Protein AF-A0A1X7TWP0-F1 (afdb_monomer)

Organism: Amphimedon queenslandica (NCBI:txid400682)

Sequence (69 aa):
VDGEQKVDTKFVTDTGINLLETAAPDPAKYALALMDAIFSNAEMANCCSKASKRTTRPGLDSEKVKLLE

Secondary structure (DSSP, 8-state):
--------GGGB-TTS-BGGG---SSHHHHHHHHHHHHS-HHHHHH-BSS--TT-SSPBPPHHHHGGG-

Nearest PDB structures (foldseek):
  8yzt-assembly1_C  TM=7.414E-01  e=2.689E+00  Homo sapiens
  1u3m-assembly1_A  TM=2.271E-01  e=6.469E+00  Gallus gallus

Mean predicted aligned error: 8.79 Å

Foldseek 3Di:
DDPPPPQPCLQQEPVRDRLVPQDDPDPVVNLVVLCVRLDPPCCVVQADCDDDPVDPGHHDDPSSVVSVD

Solvent-accessible surface area (backbone atoms only — not comparable to full-atom values): 4440 Å² total; per-residue (Å²): 135,85,74,79,76,77,74,59,68,88,47,40,32,98,84,68,46,49,57,85,74,63,79,53,99,41,75,69,55,33,55,50,51,51,46,59,54,68,37,54,72,68,49,67,75,53,34,32,92,58,64,43,99,90,47,93,40,50,40,51,58,67,73,63,52,57,77,78,111

Structure (mmCIF, N/CA/C/O backbone):
data_AF-A0A1X7TWP0-F1
#
_entry.id   AF-A0A1X7TWP0-F1
#
loop_
_atom_site.group_PDB
_atom_site.id
_atom_site.type_symbol
_atom_site.label_atom_id
_atom_site.label_alt_id
_atom_site.label_comp_id
_atom_site.label_asym_id
_atom_site.label_entity_id
_atom_site.label_seq_id
_atom_site.pdbx_PDB_ins_code
_atom_site.Cartn_x
_atom_site.Cartn_y
_atom_site.Cartn_z
_atom_site.occupancy
_atom_site.B_iso_or_equiv
_atom_site.auth_seq_id
_atom_site.auth_comp_id
_atom_site.auth_asym_id
_atom_site.auth_atom_id
_atom_site.pdbx_PDB_model_num
ATOM 1 N N . VAL A 1 1 ? -26.906 7.721 20.135 1.00 39.44 1 VAL A N 1
ATOM 2 C CA . VAL A 1 1 ? -25.618 8.427 19.914 1.00 39.44 1 VAL A CA 1
ATOM 3 C C . VAL A 1 1 ? -25.174 8.034 18.533 1.00 39.44 1 VAL A C 1
ATOM 5 O O . VAL A 1 1 ? -24.367 7.136 18.349 1.00 39.44 1 VAL A O 1
ATOM 8 N N . ASP A 1 2 ? -25.832 8.632 17.558 1.00 45.84 2 ASP A N 1
ATOM 9 C CA . ASP A 1 2 ? -25.732 8.242 16.164 1.00 45.84 2 ASP A CA 1
ATOM 10 C C . ASP A 1 2 ? -24.589 9.060 15.582 1.00 45.84 2 ASP A C 1
ATOM 12 O O . ASP A 1 2 ? -24.764 10.145 15.035 1.00 45.84 2 ASP A O 1
ATOM 16 N N . GLY A 1 3 ? -23.374 8.592 15.868 1.00 49.94 3 GLY A N 1
ATOM 17 C CA . GLY A 1 3 ? -22.179 9.102 15.228 1.00 49.94 3 GLY A CA 1
ATOM 18 C C . GLY A 1 3 ? -22.202 8.631 13.786 1.00 49.94 3 GLY A C 1
ATOM 19 O O . GLY A 1 3 ? -21.808 7.501 13.515 1.00 49.94 3 GLY A O 1
ATOM 20 N N . GLU A 1 4 ? -22.677 9.477 12.874 1.00 48.72 4 GLU A N 1
ATOM 21 C CA . GLU A 1 4 ? -22.345 9.361 11.457 1.00 48.72 4 GLU A CA 1
ATOM 22 C C . GLU A 1 4 ? -20.818 9.271 11.353 1.00 48.72 4 GLU A C 1
ATOM 24 O O . GLU A 1 4 ? -20.102 10.269 11.471 1.00 48.72 4 GLU A O 1
ATOM 29 N N . GLN A 1 5 ? -20.298 8.056 11.175 1.00 55.94 5 GLN A N 1
ATOM 30 C CA . GLN A 1 5 ? -18.949 7.876 10.673 1.00 55.94 5 GLN A CA 1
ATOM 31 C C . GLN A 1 5 ? -18.985 8.408 9.246 1.00 55.94 5 GLN A C 1
ATOM 33 O O . GLN A 1 5 ? -19.453 7.740 8.326 1.00 55.94 5 GLN A O 1
ATOM 38 N N . LYS A 1 6 ? -18.543 9.655 9.066 1.00 51.75 6 LYS A N 1
ATOM 39 C CA . LYS A 1 6 ? -18.142 10.147 7.753 1.00 51.75 6 LYS A CA 1
ATOM 40 C C . LYS A 1 6 ? -17.068 9.193 7.253 1.00 51.75 6 LYS A C 1
ATOM 42 O O . LYS A 1 6 ? -15.923 9.260 7.689 1.00 51.75 6 LYS A O 1
ATOM 47 N N . VAL A 1 7 ? -17.464 8.267 6.389 1.00 54.94 7 VAL A N 1
ATOM 48 C CA . VAL A 1 7 ? -16.526 7.431 5.656 1.00 54.94 7 VAL A CA 1
ATO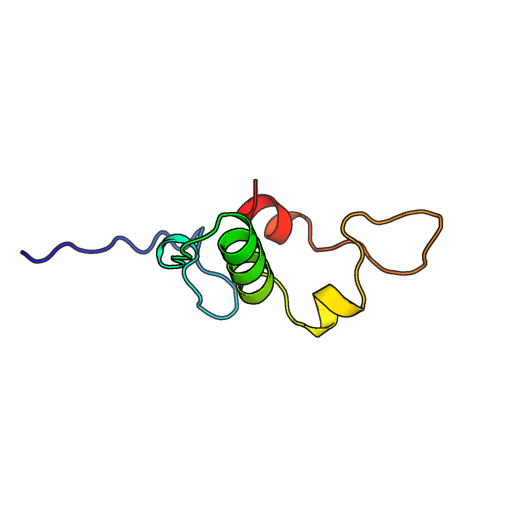M 49 C C . VAL A 1 7 ? -15.829 8.378 4.692 1.00 54.94 7 VAL A C 1
ATOM 51 O O . VAL A 1 7 ? -16.380 8.739 3.652 1.00 54.94 7 VAL A O 1
ATOM 54 N N . ASP A 1 8 ? -14.656 8.872 5.082 1.00 61.44 8 ASP A N 1
ATOM 55 C CA . ASP A 1 8 ? -13.791 9.616 4.178 1.00 61.44 8 ASP A CA 1
ATOM 56 C C . ASP A 1 8 ? -13.410 8.652 3.050 1.00 61.44 8 ASP A C 1
ATOM 58 O O . ASP A 1 8 ? -12.537 7.796 3.198 1.00 61.44 8 ASP A O 1
ATOM 62 N N . THR A 1 9 ? -14.083 8.780 1.905 1.00 67.56 9 THR A N 1
ATOM 63 C CA . THR A 1 9 ? -13.891 7.915 0.728 1.00 67.56 9 THR A CA 1
ATOM 64 C C . THR A 1 9 ? -12.455 7.936 0.213 1.00 67.56 9 THR A C 1
ATOM 66 O O . THR A 1 9 ? -12.057 7.060 -0.542 1.00 67.56 9 THR A O 1
ATOM 69 N N . LYS A 1 10 ? -11.658 8.918 0.645 1.00 72.56 10 LYS A N 1
ATOM 70 C CA . LYS A 1 10 ? -10.222 9.010 0.391 1.00 72.56 10 LYS A CA 1
ATOM 71 C C . LYS A 1 10 ? -9.424 7.845 0.993 1.00 72.56 10 LYS A C 1
ATOM 73 O O . LYS A 1 10 ? -8.397 7.483 0.433 1.00 72.56 10 LYS A O 1
ATOM 78 N N . PHE A 1 11 ? -9.871 7.282 2.115 1.00 73.62 11 PHE A N 1
ATOM 79 C CA . PHE A 1 11 ? -9.200 6.174 2.809 1.00 73.62 11 PHE A CA 1
ATOM 80 C C . PHE A 1 11 ? -9.872 4.823 2.552 1.00 73.62 11 PHE A C 1
ATOM 82 O O . PHE A 1 11 ? -9.554 3.841 3.218 1.00 73.62 11 PHE A O 1
ATOM 89 N N . VAL A 1 12 ? -10.805 4.768 1.602 1.00 81.88 12 VAL A N 1
ATOM 90 C CA . VAL A 1 12 ? -11.428 3.524 1.161 1.00 81.88 12 VAL A CA 1
ATOM 91 C C . VAL A 1 12 ? -10.658 3.017 -0.050 1.00 81.88 12 VAL A C 1
ATOM 93 O O . VAL A 1 12 ? -10.511 3.712 -1.052 1.00 81.88 12 VAL A O 1
ATOM 96 N N . THR A 1 13 ? -10.126 1.809 0.068 1.00 79.69 13 THR A N 1
ATOM 97 C CA . THR A 1 13 ? -9.414 1.120 -1.015 1.00 79.69 13 THR A CA 1
ATOM 98 C C . THR A 1 13 ? -10.385 0.644 -2.099 1.00 79.69 13 THR A C 1
ATOM 100 O O . THR A 1 13 ? -11.590 0.553 -1.872 1.00 79.69 13 THR A O 1
ATOM 103 N N . ASP A 1 14 ? -9.868 0.289 -3.277 1.00 74.56 14 ASP A N 1
ATOM 104 C CA . ASP A 1 14 ? -10.678 -0.228 -4.398 1.00 74.56 14 ASP A CA 1
ATOM 105 C C . ASP A 1 14 ? -11.441 -1.522 -4.034 1.00 74.56 14 ASP A C 1
ATOM 107 O O . ASP A 1 14 ? -12.499 -1.823 -4.579 1.00 74.56 14 ASP A O 1
ATOM 111 N N . THR A 1 15 ? -10.945 -2.256 -3.033 1.00 74.00 15 THR A N 1
ATOM 112 C CA . THR A 1 15 ? -11.578 -3.455 -2.464 1.00 74.00 15 THR A CA 1
ATOM 113 C C . THR A 1 15 ? -12.675 -3.137 -1.439 1.00 74.00 15 THR A C 1
ATOM 115 O O . THR A 1 15 ? -13.305 -4.052 -0.910 1.00 74.00 15 THR A O 1
ATOM 118 N N . GLY A 1 16 ? -12.930 -1.855 -1.158 1.00 75.31 16 GLY A N 1
ATOM 119 C CA . GLY A 1 16 ? -13.934 -1.392 -0.203 1.00 75.31 16 GLY A CA 1
ATOM 120 C C . GLY A 1 16 ? -13.470 -1.397 1.255 1.00 75.31 16 GLY A C 1
ATOM 121 O O . GLY A 1 16 ? -14.291 -1.204 2.149 1.00 75.31 16 GLY A O 1
ATOM 122 N N . ILE A 1 17 ? -12.176 -1.610 1.523 1.00 81.62 17 ILE A N 1
ATOM 123 C CA . ILE A 1 17 ? -11.636 -1.606 2.888 1.00 81.62 17 ILE A CA 1
ATOM 124 C C . ILE A 1 17 ? -11.352 -0.168 3.318 1.00 81.62 17 ILE A C 1
ATOM 126 O O . ILE A 1 17 ? -10.588 0.537 2.654 1.00 81.62 17 ILE A O 1
ATOM 130 N N . ASN A 1 18 ? -11.936 0.239 4.445 1.00 83.81 18 ASN A N 1
ATOM 131 C CA . ASN A 1 18 ? -11.667 1.517 5.092 1.00 83.81 18 ASN A CA 1
ATOM 132 C C . ASN A 1 18 ? -10.401 1.427 5.957 1.00 83.81 18 ASN A C 1
ATOM 134 O O . ASN A 1 18 ? -10.367 0.745 6.985 1.00 83.81 18 ASN A O 1
ATOM 138 N N . LEU A 1 19 ? -9.354 2.144 5.555 1.00 80.12 19 LEU A N 1
ATOM 139 C CA . LEU A 1 19 ? -8.065 2.132 6.248 1.00 80.12 19 LEU A CA 1
ATOM 140 C C . LEU A 1 19 ? -8.155 2.728 7.661 1.00 80.12 19 LEU A C 1
ATOM 142 O O . LEU A 1 19 ? -7.404 2.311 8.535 1.00 80.12 19 LEU A O 1
ATOM 146 N N . LEU A 1 20 ? -9.103 3.638 7.920 1.00 80.62 20 LEU A N 1
ATOM 147 C CA . LEU A 1 20 ? -9.307 4.231 9.250 1.00 80.62 20 LEU A CA 1
ATOM 148 C C . LEU A 1 20 ? -9.937 3.257 10.256 1.00 80.62 20 LEU A C 1
ATOM 150 O O . LEU A 1 20 ? -9.799 3.444 11.462 1.00 80.62 20 LEU A O 1
ATOM 154 N N . GLU A 1 21 ? -10.629 2.227 9.768 1.00 82.12 21 GLU A N 1
ATOM 155 C CA . GLU A 1 21 ? -11.201 1.162 10.601 1.00 82.12 21 GLU A CA 1
ATOM 156 C C . GLU A 1 21 ? -10.222 0.006 10.812 1.00 82.12 21 GLU A C 1
ATOM 158 O O . GLU A 1 21 ? -10.465 -0.887 11.627 1.00 82.12 21 GLU A O 1
ATOM 163 N N . THR A 1 22 ? -9.086 0.027 10.111 1.00 80.00 22 THR A N 1
ATOM 164 C CA . THR A 1 22 ? -8.019 -0.936 10.348 1.00 80.00 22 THR A CA 1
ATOM 165 C C . THR A 1 22 ? -7.430 -0.655 11.724 1.00 80.00 22 THR A C 1
ATOM 167 O O . THR A 1 22 ? -6.902 0.418 11.994 1.00 80.00 22 THR A O 1
ATOM 170 N N . ALA A 1 23 ? -7.512 -1.630 12.620 1.00 76.94 23 ALA A N 1
ATOM 171 C CA . ALA A 1 23 ? -6.891 -1.563 13.931 1.00 76.94 23 ALA A CA 1
ATOM 172 C C . ALA A 1 23 ? -6.015 -2.797 14.113 1.00 76.94 23 ALA A C 1
ATOM 174 O O . ALA A 1 23 ? -6.463 -3.928 13.928 1.00 76.94 23 ALA A O 1
ATOM 175 N N . ALA A 1 24 ? -4.758 -2.586 14.492 1.00 78.81 24 ALA A N 1
ATOM 176 C CA . ALA A 1 24 ? -3.867 -3.673 14.858 1.00 78.81 24 ALA A CA 1
ATOM 177 C C . ALA A 1 24 ? -3.082 -3.307 16.124 1.00 78.81 24 ALA A C 1
ATOM 179 O O . ALA A 1 24 ? -2.725 -2.145 16.314 1.00 78.81 24 ALA A O 1
ATOM 180 N N . PRO A 1 25 ? -2.798 -4.291 16.991 1.00 78.44 25 PRO A N 1
ATOM 181 C CA . PRO A 1 25 ? -2.154 -4.052 18.281 1.00 78.44 25 PRO A CA 1
ATOM 182 C C . PRO A 1 25 ? -0.678 -3.651 18.163 1.00 78.44 25 PRO A C 1
ATOM 184 O O . PRO A 1 25 ? -0.138 -3.035 19.074 1.00 78.44 25 PRO A O 1
ATOM 187 N N . ASP A 1 26 ? -0.026 -3.995 17.050 1.00 88.50 26 ASP A N 1
ATOM 188 C CA . ASP A 1 26 ? 1.388 -3.724 16.809 1.00 88.50 26 ASP A CA 1
ATOM 189 C C . A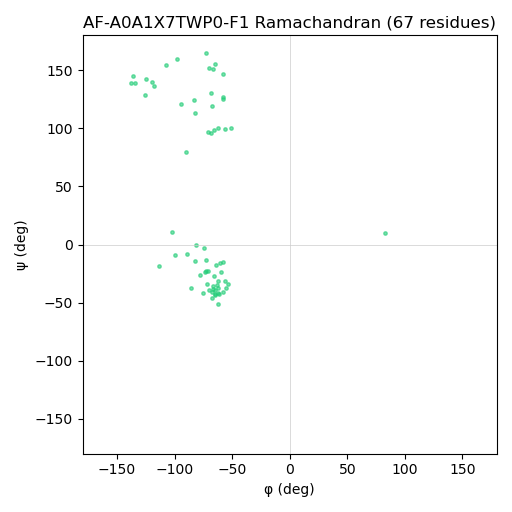SP A 1 26 ? 1.556 -2.835 15.572 1.00 88.50 26 ASP A C 1
ATOM 191 O O . ASP A 1 26 ? 0.933 -3.128 14.546 1.00 88.50 26 ASP A O 1
ATOM 195 N N . PRO A 1 27 ? 2.472 -1.848 15.586 1.00 83.50 27 PRO A N 1
ATOM 196 C CA . PRO A 1 27 ? 2.755 -1.007 14.420 1.00 83.50 27 PRO A CA 1
ATOM 197 C C . PRO A 1 27 ? 3.142 -1.820 13.180 1.00 83.50 27 PRO A C 1
ATOM 199 O O . PRO A 1 27 ? 2.736 -1.506 12.065 1.00 83.50 27 PRO A O 1
ATOM 202 N N . ALA A 1 28 ? 3.890 -2.911 13.377 1.00 85.81 28 ALA A N 1
ATOM 203 C CA . ALA A 1 28 ? 4.288 -3.805 12.294 1.00 85.81 28 ALA A CA 1
ATOM 204 C C . ALA A 1 28 ? 3.090 -4.556 11.691 1.00 85.81 28 ALA A C 1
ATOM 206 O O . ALA A 1 28 ? 3.001 -4.695 10.475 1.00 85.81 28 ALA A O 1
ATOM 207 N N . LYS A 1 29 ? 2.151 -5.015 12.530 1.00 85.38 29 LYS A N 1
ATOM 208 C CA . LYS A 1 29 ? 0.927 -5.687 12.066 1.00 85.38 29 LYS A CA 1
ATOM 209 C C . LYS A 1 29 ? -0.040 -4.702 11.423 1.00 85.38 29 LYS A C 1
ATOM 211 O O . LYS A 1 29 ? -0.706 -5.067 10.465 1.00 85.38 29 LYS A O 1
ATOM 216 N N . TYR A 1 30 ? -0.083 -3.469 11.922 1.00 85.56 30 TYR A N 1
ATOM 217 C CA . TYR A 1 30 ? -0.864 -2.387 11.338 1.00 85.56 30 TYR A CA 1
ATOM 218 C C . TYR A 1 30 ? -0.382 -2.077 9.922 1.00 85.56 30 TYR A C 1
ATOM 220 O O . TYR A 1 30 ? -1.170 -2.132 8.986 1.00 85.56 30 TYR A O 1
ATOM 228 N N . ALA A 1 31 ? 0.928 -1.876 9.741 1.00 84.56 31 ALA A N 1
ATOM 229 C CA . ALA A 1 31 ? 1.514 -1.676 8.419 1.00 84.56 31 ALA A CA 1
ATOM 230 C C . ALA A 1 31 ? 1.227 -2.854 7.472 1.00 84.56 31 ALA A C 1
ATOM 232 O O . ALA A 1 31 ? 0.902 -2.635 6.308 1.00 84.56 31 ALA A O 1
ATOM 233 N N . LEU A 1 32 ? 1.295 -4.096 7.969 1.00 84.94 32 LEU A N 1
ATOM 234 C CA . LEU A 1 32 ? 0.975 -5.283 7.174 1.00 84.94 32 LEU A CA 1
ATOM 235 C C . LEU A 1 32 ? -0.503 -5.323 6.753 1.00 84.94 32 LEU A C 1
ATOM 237 O O . LEU A 1 32 ? -0.794 -5.611 5.598 1.00 84.94 32 LEU A O 1
ATOM 241 N N . ALA A 1 33 ? -1.420 -5.009 7.673 1.00 85.50 33 ALA A N 1
ATOM 242 C CA . ALA A 1 33 ? -2.856 -4.973 7.407 1.00 85.50 33 ALA A CA 1
ATOM 243 C C . ALA A 1 33 ? -3.221 -3.877 6.396 1.00 85.50 33 ALA A C 1
ATOM 245 O O . ALA A 1 33 ? -4.025 -4.112 5.501 1.00 85.50 33 ALA A O 1
ATOM 246 N N . LEU A 1 34 ? -2.581 -2.707 6.486 1.00 85.31 34 LEU A N 1
ATOM 247 C CA . LEU A 1 34 ? -2.741 -1.653 5.488 1.00 85.31 34 LEU A CA 1
ATOM 248 C C . LEU A 1 34 ? -2.195 -2.086 4.121 1.00 85.31 34 LEU A C 1
ATOM 250 O O . LEU A 1 34 ? -2.844 -1.855 3.108 1.00 85.31 34 LEU A O 1
ATOM 254 N N . MET A 1 35 ? -1.029 -2.739 4.070 1.00 85.56 35 MET A N 1
ATOM 255 C CA . MET A 1 35 ? -0.482 -3.248 2.807 1.00 85.56 35 MET A CA 1
ATOM 256 C C . MET A 1 35 ? -1.392 -4.295 2.158 1.00 85.56 35 MET A C 1
ATOM 258 O O . MET A 1 35 ? -1.594 -4.224 0.951 1.00 85.56 35 MET A O 1
ATOM 262 N N . ASP A 1 36 ? -1.966 -5.210 2.940 1.00 85.44 36 ASP A N 1
ATOM 263 C CA . ASP A 1 36 ? -2.917 -6.218 2.452 1.00 85.44 36 ASP A CA 1
ATOM 264 C C . ASP A 1 36 ? -4.238 -5.589 1.975 1.00 85.44 36 ASP A C 1
ATOM 266 O O . ASP A 1 36 ? -4.810 -6.011 0.972 1.00 85.44 36 ASP A O 1
ATOM 270 N N . ALA A 1 37 ? -4.691 -4.521 2.640 1.00 85.25 37 ALA A N 1
ATOM 271 C CA . ALA A 1 37 ? -5.881 -3.782 2.232 1.00 85.25 37 ALA A CA 1
ATOM 272 C C . ALA A 1 37 ? -5.675 -2.986 0.931 1.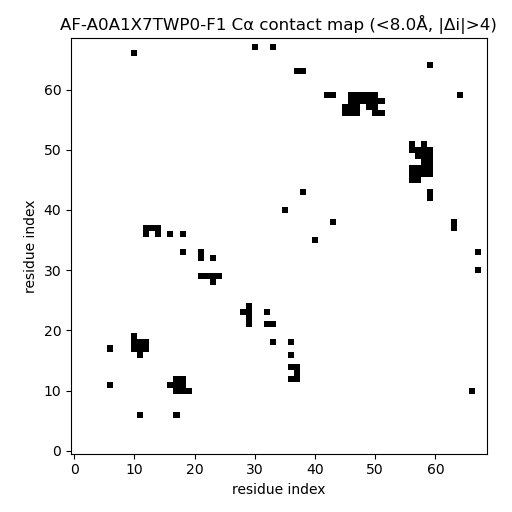00 85.25 37 ALA A C 1
ATOM 274 O O . ALA A 1 37 ? -6.579 -2.897 0.100 1.00 85.25 37 ALA A O 1
ATOM 275 N N . ILE A 1 38 ? -4.493 -2.388 0.758 1.00 85.19 38 ILE A N 1
ATOM 276 C CA . ILE A 1 38 ? -4.176 -1.477 -0.350 1.00 85.19 38 ILE A CA 1
ATOM 277 C C . ILE A 1 38 ? -3.700 -2.238 -1.596 1.00 85.19 38 ILE A C 1
ATOM 279 O O . ILE A 1 38 ? -4.017 -1.847 -2.725 1.00 85.19 38 ILE A O 1
ATOM 283 N N . PHE A 1 39 ? -2.929 -3.311 -1.413 1.00 85.12 39 PHE A N 1
ATOM 284 C CA . PHE A 1 39 ? 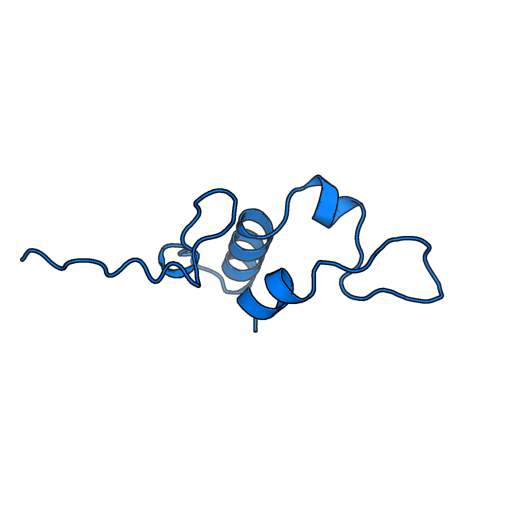-2.291 -4.051 -2.496 1.00 85.12 39 PHE A CA 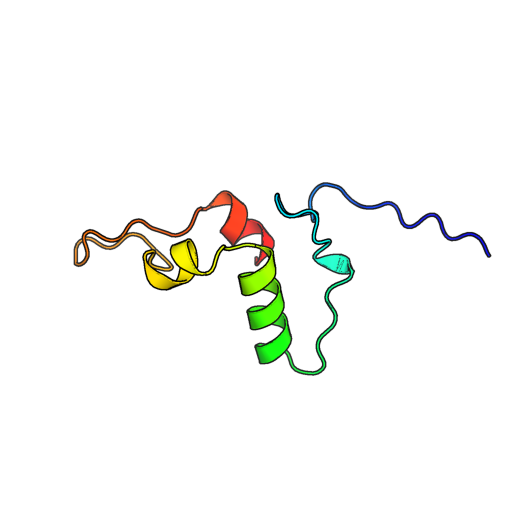1
ATOM 285 C C . PHE A 1 39 ? -2.788 -5.486 -2.560 1.00 85.12 39 PHE A C 1
ATOM 287 O O . PHE A 1 39 ? -2.830 -6.205 -1.568 1.00 85.12 39 PHE A O 1
ATOM 294 N N . SER A 1 40 ? -3.064 -5.958 -3.772 1.00 83.88 40 SER A N 1
ATOM 295 C CA . SER A 1 40 ? -3.329 -7.380 -3.972 1.00 83.88 40 SER A CA 1
ATOM 296 C C . SER A 1 40 ? -2.07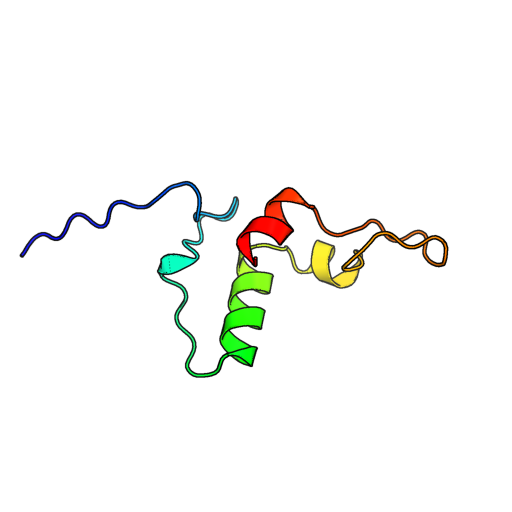4 -8.211 -3.706 1.00 83.88 40 SER A C 1
ATOM 298 O O . SER A 1 40 ? -0.955 -7.791 -4.009 1.00 83.88 40 SER A O 1
ATOM 300 N N . ASN A 1 41 ? -2.250 -9.459 -3.265 1.00 82.31 41 ASN A N 1
ATOM 301 C CA . ASN A 1 41 ? -1.135 -10.393 -3.069 1.00 82.31 41 ASN A CA 1
ATOM 302 C C . ASN A 1 41 ? -0.258 -10.541 -4.336 1.00 82.31 41 ASN A C 1
ATOM 304 O O . ASN A 1 41 ? 0.963 -10.642 -4.260 1.00 82.31 41 ASN A O 1
ATOM 308 N N . ALA A 1 42 ? -0.865 -10.462 -5.527 1.00 81.69 42 ALA A N 1
ATOM 309 C CA . ALA A 1 42 ? -0.140 -10.461 -6.797 1.00 81.69 42 ALA A CA 1
ATOM 310 C C . ALA A 1 42 ? 0.734 -9.210 -7.004 1.00 81.69 42 ALA A C 1
ATOM 312 O O . ALA A 1 42 ? 1.844 -9.339 -7.523 1.00 81.69 42 ALA A O 1
ATOM 313 N N . GLU A 1 43 ? 0.260 -8.027 -6.595 1.00 82.81 43 GLU A N 1
ATOM 314 C CA . GLU A 1 43 ? 1.029 -6.778 -6.642 1.00 82.81 43 GLU A CA 1
ATOM 315 C C . GLU A 1 43 ? 2.190 -6.848 -5.646 1.00 82.81 43 GLU A C 1
ATOM 317 O O . GLU A 1 43 ? 3.330 -6.598 -6.021 1.00 82.81 43 GLU A O 1
ATOM 322 N N . MET A 1 44 ? 1.948 -7.294 -4.412 1.00 81.06 44 MET A N 1
ATOM 323 C CA . MET A 1 44 ? 3.008 -7.454 -3.407 1.00 81.06 44 MET A CA 1
ATOM 324 C C . MET A 1 44 ? 4.068 -8.489 -3.817 1.00 81.06 44 MET A C 1
ATOM 326 O O . MET A 1 44 ? 5.259 -8.292 -3.580 1.00 81.06 44 MET A O 1
ATOM 330 N N . ALA A 1 45 ? 3.660 -9.583 -4.467 1.00 82.19 45 ALA A N 1
ATOM 331 C CA . ALA A 1 45 ? 4.568 -10.646 -4.887 1.00 82.19 45 ALA A CA 1
ATOM 332 C C . ALA A 1 45 ? 5.368 -10.313 -6.157 1.00 82.19 45 ALA A C 1
ATOM 334 O O . ALA A 1 45 ? 6.455 -10.873 -6.343 1.00 82.19 45 ALA A O 1
ATOM 335 N N . ASN A 1 46 ? 4.860 -9.437 -7.035 1.00 80.44 46 ASN A N 1
ATOM 336 C CA . ASN A 1 46 ? 5.469 -9.135 -8.340 1.00 80.44 46 ASN A CA 1
ATOM 337 C C . ASN A 1 46 ? 6.016 -7.711 -8.486 1.00 80.44 46 ASN A C 1
ATOM 339 O O . ASN A 1 46 ? 6.857 -7.496 -9.360 1.00 80.44 46 ASN A O 1
ATOM 343 N N . CYS A 1 47 ? 5.608 -6.766 -7.643 1.00 78.50 47 CYS A N 1
ATOM 344 C CA . CYS A 1 47 ? 6.099 -5.392 -7.668 1.00 78.50 47 CYS A CA 1
ATOM 345 C C . CYS A 1 47 ? 7.206 -5.171 -6.630 1.00 78.50 47 CYS A C 1
ATOM 347 O O . CYS A 1 47 ? 7.371 -5.923 -5.669 1.00 78.50 47 CYS A O 1
ATOM 349 N N . CYS A 1 48 ? 7.998 -4.123 -6.833 1.00 76.12 48 CYS A N 1
ATOM 350 C CA . CYS A 1 48 ? 8.962 -3.632 -5.851 1.00 76.12 48 CYS A CA 1
ATOM 351 C C . CYS A 1 48 ? 8.466 -2.318 -5.238 1.00 76.12 48 CYS A C 1
ATOM 353 O O . CYS A 1 48 ? 7.747 -1.564 -5.886 1.00 76.12 48 CYS A O 1
ATOM 355 N N . SER A 1 49 ? 8.899 -1.993 -4.014 1.00 69.88 49 SER A N 1
ATOM 356 C CA . SER A 1 49 ? 8.526 -0.729 -3.350 1.00 69.88 49 SER A CA 1
ATOM 357 C C . SER A 1 49 ? 8.888 0.512 -4.173 1.00 69.88 49 SER A C 1
ATOM 359 O O . SER A 1 49 ? 8.180 1.512 -4.133 1.00 69.88 49 SER A O 1
ATOM 361 N N . LYS A 1 50 ? 9.970 0.441 -4.959 1.00 71.62 50 LYS A N 1
ATOM 362 C CA . LYS A 1 50 ? 10.325 1.418 -5.992 1.00 71.62 50 LYS A CA 1
ATOM 363 C C . LYS A 1 50 ? 10.818 0.691 -7.235 1.00 71.62 50 LYS A C 1
ATOM 365 O O . LYS A 1 50 ? 11.606 -0.253 -7.128 1.00 71.62 50 LYS A O 1
ATOM 370 N N . ALA A 1 51 ? 10.409 1.169 -8.408 1.00 71.12 51 ALA A N 1
ATOM 371 C CA . ALA A 1 51 ? 10.968 0.699 -9.669 1.00 71.12 51 ALA A CA 1
ATOM 372 C C . ALA A 1 51 ? 12.488 0.934 -9.664 1.00 71.12 51 ALA A C 1
ATOM 374 O O . ALA A 1 51 ? 12.961 2.044 -9.421 1.00 71.12 51 ALA A O 1
ATOM 375 N N . SER A 1 52 ? 13.265 -0.123 -9.894 1.00 67.06 52 SER A N 1
ATOM 376 C CA . SER A 1 52 ? 14.727 -0.072 -9.884 1.00 67.06 52 SER A CA 1
ATOM 377 C C . SER A 1 52 ? 15.287 -0.591 -11.195 1.00 67.06 52 SER A C 1
ATOM 379 O O . SER A 1 52 ? 14.83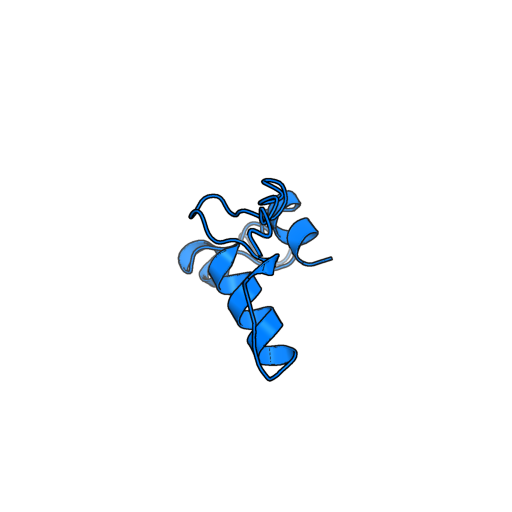4 -1.605 -11.708 1.00 67.06 52 SER A O 1
ATOM 381 N N . LYS A 1 53 ? 16.369 0.025 -11.685 1.00 68.06 53 LYS A N 1
ATOM 382 C CA . LYS A 1 53 ? 17.064 -0.407 -12.916 1.00 68.06 53 LYS A CA 1
ATOM 383 C C . LYS A 1 53 ? 17.615 -1.841 -12.850 1.00 68.06 53 LYS A C 1
ATOM 385 O O . LYS A 1 53 ? 17.968 -2.404 -13.877 1.00 68.06 53 LYS A O 1
ATOM 390 N N . ARG A 1 54 ? 17.714 -2.422 -11.647 1.00 69.88 54 ARG A N 1
ATOM 391 C CA . ARG A 1 54 ? 18.188 -3.795 -11.404 1.00 69.88 54 ARG A CA 1
ATOM 392 C C . ARG A 1 54 ? 17.115 -4.867 -11.615 1.00 69.88 54 ARG A C 1
ATOM 394 O O . ARG A 1 54 ? 17.473 -6.038 -11.665 1.00 69.88 54 ARG A O 1
ATOM 401 N N . THR A 1 55 ? 15.836 -4.504 -11.708 1.00 67.19 55 THR A N 1
ATOM 402 C CA . THR A 1 55 ? 14.729 -5.465 -11.814 1.00 67.19 55 THR A CA 1
ATOM 403 C C . THR A 1 55 ? 13.754 -5.029 -12.898 1.00 67.19 55 THR A C 1
ATOM 405 O O . THR A 1 55 ? 13.388 -3.863 -12.955 1.00 67.19 55 THR A O 1
ATOM 408 N N . THR A 1 56 ? 13.245 -5.961 -13.699 1.00 73.00 56 THR A N 1
ATOM 409 C CA . THR A 1 56 ? 12.123 -5.701 -14.624 1.00 73.00 56 THR A CA 1
ATOM 410 C C . THR A 1 56 ? 10.770 -5.596 -13.914 1.00 73.00 56 THR A C 1
ATOM 412 O O . THR A 1 56 ? 9.759 -5.330 -14.556 1.00 73.00 56 THR A O 1
ATOM 415 N N . ARG A 1 57 ? 10.742 -5.809 -12.592 1.00 74.75 57 ARG A N 1
ATOM 416 C CA . ARG A 1 57 ? 9.537 -5.709 -11.771 1.00 74.75 57 ARG A CA 1
ATOM 417 C C . ARG A 1 57 ? 9.053 -4.256 -11.688 1.00 74.75 57 ARG A C 1
ATOM 419 O O . ARG A 1 57 ? 9.866 -3.379 -11.377 1.00 74.75 57 ARG A O 1
ATOM 426 N N . PRO A 1 58 ? 7.760 -3.997 -11.947 1.00 76.00 58 PRO A N 1
ATOM 427 C CA . PRO A 1 58 ? 7.199 -2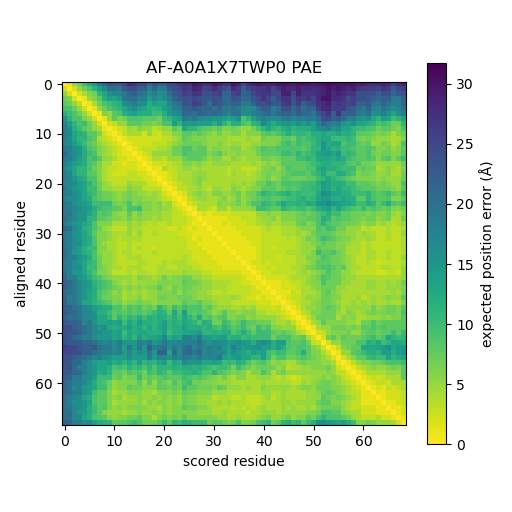.660 -11.820 1.00 76.00 58 PRO A CA 1
ATOM 428 C C . PRO A 1 58 ? 7.231 -2.186 -10.360 1.00 76.00 58 PRO A C 1
ATOM 430 O O . PRO A 1 58 ? 7.289 -2.985 -9.421 1.00 76.00 58 PRO A O 1
ATOM 433 N N . GLY A 1 59 ? 7.240 -0.868 -10.169 1.00 80.19 59 GLY A N 1
ATOM 434 C CA . GLY A 1 59 ? 7.048 -0.278 -8.845 1.00 80.19 59 GLY A CA 1
ATOM 435 C C . GLY A 1 59 ? 5.603 -0.456 -8.380 1.00 80.19 59 GLY A C 1
ATOM 436 O O . GLY A 1 59 ? 4.703 -0.530 -9.216 1.00 80.19 59 GLY A O 1
ATOM 437 N N . LEU A 1 60 ? 5.382 -0.510 -7.066 1.00 81.69 60 LEU A N 1
ATOM 438 C CA . LEU A 1 60 ? 4.039 -0.366 -6.507 1.00 81.69 60 LEU A CA 1
ATOM 439 C C . LEU A 1 60 ? 3.437 0.975 -6.936 1.00 81.69 60 LEU A C 1
ATOM 441 O O . LEU A 1 60 ? 4.151 1.969 -7.110 1.00 81.69 60 LEU A O 1
ATOM 445 N N . ASP A 1 61 ? 2.121 0.973 -7.116 1.00 82.00 61 ASP A N 1
ATOM 446 C CA . ASP A 1 61 ? 1.390 2.159 -7.529 1.00 82.00 61 ASP A CA 1
ATOM 447 C C . ASP A 1 61 ? 1.616 3.306 -6.536 1.00 82.00 61 ASP A C 1
ATOM 449 O O . ASP A 1 61 ? 1.457 3.157 -5.324 1.00 82.00 61 ASP A O 1
ATOM 453 N N . SER A 1 62 ? 2.037 4.456 -7.056 1.00 79.06 62 SER A N 1
ATOM 454 C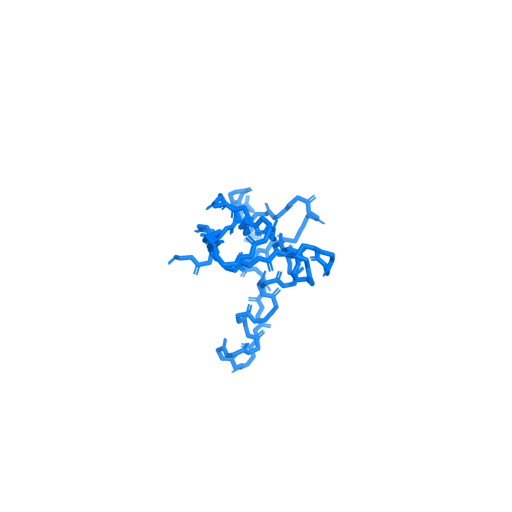 CA . SER A 1 62 ? 2.460 5.576 -6.217 1.00 79.06 62 SER A CA 1
ATOM 455 C C . SER A 1 62 ? 1.291 6.283 -5.531 1.00 79.06 62 SER A C 1
ATOM 457 O O . SER A 1 62 ? 1.503 6.920 -4.504 1.00 79.06 62 SER A O 1
ATOM 459 N N . GLU A 1 63 ? 0.071 6.194 -6.064 1.00 80.06 63 GLU A N 1
ATOM 460 C CA . GLU A 1 63 ? -1.119 6.749 -5.413 1.00 80.06 63 GLU A CA 1
ATOM 461 C C . GLU A 1 63 ? -1.553 5.864 -4.247 1.00 80.06 63 GLU A C 1
ATOM 463 O O . GLU A 1 63 ? -1.817 6.369 -3.158 1.00 80.06 63 GLU A O 1
ATOM 468 N N . LYS A 1 64 ? -1.505 4.542 -4.435 1.00 79.56 64 LYS A N 1
ATOM 469 C CA . LYS A 1 64 ? -1.712 3.563 -3.363 1.00 79.56 64 LYS A CA 1
ATOM 470 C C . LYS A 1 64 ? -0.669 3.690 -2.249 1.00 79.56 64 LYS A C 1
ATOM 472 O O . LYS A 1 64 ? -1.019 3.652 -1.075 1.00 79.56 64 LYS A O 1
ATOM 477 N N . VAL A 1 65 ? 0.609 3.886 -2.591 1.00 81.00 65 VAL A N 1
ATOM 478 C CA . VAL A 1 65 ? 1.682 4.081 -1.594 1.00 81.00 65 VAL A CA 1
ATOM 479 C C . VAL A 1 65 ? 1.467 5.351 -0.763 1.00 81.00 65 VAL A C 1
ATOM 481 O O . VAL A 1 65 ? 1.736 5.322 0.433 1.00 81.00 65 VAL A O 1
ATOM 484 N N . LYS A 1 66 ? 0.915 6.430 -1.334 1.00 80.19 66 LYS A N 1
ATOM 485 C CA . LYS A 1 66 ? 0.594 7.659 -0.580 1.00 80.19 66 LYS A CA 1
ATOM 486 C C . LYS A 1 66 ? -0.476 7.467 0.496 1.00 80.19 66 LYS A C 1
ATOM 488 O O . LYS A 1 66 ? -0.591 8.316 1.368 1.00 80.19 66 LYS A O 1
ATOM 493 N N . LEU A 1 67 ? -1.269 6.394 0.444 1.00 77.06 67 LEU A N 1
ATOM 494 C CA . LEU A 1 67 ? -2.212 6.059 1.518 1.00 77.06 67 LEU A CA 1
ATOM 495 C C . LEU A 1 67 ? -1.500 5.526 2.777 1.00 77.06 67 LEU A C 1
ATOM 497 O O . LEU A 1 67 ? -2.129 5.428 3.827 1.00 77.06 67 LEU A O 1
ATOM 501 N N . LEU A 1 68 ? -0.211 5.179 2.669 1.00 73.94 68 LEU A N 1
ATOM 502 C CA . LEU A 1 68 ? 0.644 4.711 3.765 1.00 73.94 68 LEU A CA 1
ATOM 503 C C . LEU A 1 68 ? 1.570 5.803 4.341 1.00 73.94 68 LEU A C 1
ATOM 505 O O . LEU A 1 68 ? 2.239 5.525 5.337 1.00 73.94 68 LEU A O 1
ATOM 509 N N . GLU A 1 69 ? 1.658 6.986 3.715 1.00 64.50 69 GLU A N 1
ATOM 510 C CA . GLU A 1 69 ? 2.500 8.129 4.142 1.00 64.50 69 GLU A CA 1
ATOM 511 C C . GLU A 1 69 ? 1.730 9.124 5.022 1.00 64.50 69 GLU A C 1
ATOM 513 O O . GLU A 1 69 ? 2.323 9.584 6.025 1.00 64.50 69 GLU A O 1
#

pLDDT: mean 75.68, std 10.65, range [39.44, 88.5]

Radius of gyration: 14.3 Å; Cα contacts (8 Å, |Δi|>4): 57; chains: 1; bounding box: 44×21×34 Å